Protein AF-D1PSI7-F1 (afdb_monomer)

Sequence (113 aa):
METRQVHEPLTSCCFKGWSGSWRKKQRRNKQMKQLNQLTIVGIDQGYVEELFAVLRSYEYDPATVQLIVAGGGGQLIKHFYSYDPAQITILDDLCAAAKGYEYLAYRQLMREA

Radius of gyration: 24.31 Å; Cα contacts (8 Å, |Δi|>4): 56; chains: 1; bounding box: 44×64×35 Å

Foldseek 3Di:
DDDDDPDDDDDPDDDPPDDPVVVVVVVVVVVVVVVVVVVVLVVLLVVVVVVVVVCVVVVDDLVPAAAEAEADNLVSCVPRPDDDCVSYHYDPDNCPVVVVVVVVVVVVVVVVD

Structure (mmCIF, N/CA/C/O backbone):
data_AF-D1PSI7-F1
#
_entry.id   AF-D1PSI7-F1
#
loop_
_atom_site.group_PDB
_atom_site.id
_atom_site.type_symbol
_atom_site.label_atom_id
_atom_site.label_alt_id
_atom_site.label_comp_id
_atom_site.label_asym_id
_atom_site.label_entity_id
_atom_site.label_seq_id
_atom_site.pdbx_PDB_ins_code
_atom_site.Cartn_x
_atom_site.Cartn_y
_atom_site.Cartn_z
_atom_site.occupancy
_atom_site.B_iso_or_equiv
_atom_site.auth_seq_id
_atom_site.auth_comp_id
_atom_site.auth_asym_id
_atom_site.auth_atom_id
_atom_site.pdbx_PDB_model_num
ATOM 1 N N . MET A 1 1 ? 21.423 19.000 -17.692 1.00 36.69 1 MET A N 1
ATOM 2 C CA . MET A 1 1 ? 21.065 19.825 -18.865 1.00 36.69 1 MET A CA 1
ATOM 3 C C . MET A 1 1 ? 19.549 19.776 -18.987 1.00 36.69 1 MET A C 1
ATOM 5 O O . MET A 1 1 ? 19.001 18.957 -19.702 1.00 36.69 1 MET A O 1
ATOM 9 N N . GLU A 1 2 ? 18.868 20.302 -17.979 1.00 39.66 2 GLU A N 1
ATOM 10 C CA . GLU A 1 2 ? 18.398 21.694 -17.920 1.00 39.66 2 GLU A CA 1
ATOM 11 C C . GLU A 1 2 ? 17.220 21.906 -18.873 1.00 39.66 2 GLU A C 1
ATOM 13 O O . GLU A 1 2 ? 17.352 22.021 -20.089 1.00 39.66 2 GLU A O 1
ATOM 18 N N . THR A 1 3 ? 16.041 21.859 -18.268 1.00 38.72 3 THR A N 1
ATOM 19 C CA . THR A 1 3 ? 14.732 22.064 -18.872 1.00 38.72 3 THR A CA 1
ATOM 20 C C . THR A 1 3 ? 14.614 23.492 -19.396 1.00 38.72 3 THR A C 1
ATOM 22 O O . THR A 1 3 ? 14.765 24.442 -18.629 1.00 38.72 3 THR A O 1
ATOM 25 N N . ARG A 1 4 ? 14.290 23.643 -20.687 1.00 35.38 4 ARG A N 1
ATOM 26 C CA . ARG A 1 4 ? 13.851 24.906 -21.301 1.00 35.38 4 ARG A CA 1
ATOM 27 C C . ARG A 1 4 ? 12.716 25.519 -20.474 1.00 35.38 4 ARG A C 1
ATOM 29 O O . ARG A 1 4 ? 11.586 25.039 -20.517 1.00 35.38 4 ARG A O 1
ATOM 36 N N . GLN A 1 5 ? 13.017 26.600 -19.763 1.00 38.84 5 GLN A N 1
ATOM 37 C CA . GLN A 1 5 ? 12.014 27.526 -19.257 1.00 38.84 5 GLN A CA 1
ATOM 38 C C . GLN A 1 5 ? 11.442 28.303 -20.446 1.00 38.84 5 GLN A C 1
ATOM 40 O O . GLN A 1 5 ? 12.128 29.113 -21.063 1.00 38.84 5 GLN A O 1
ATOM 45 N N . VAL A 1 6 ? 10.179 28.044 -20.779 1.00 41.84 6 VAL A N 1
ATOM 46 C CA . VAL A 1 6 ? 9.372 28.963 -21.582 1.00 41.84 6 VAL A CA 1
ATOM 47 C C . VAL A 1 6 ? 8.871 30.029 -20.615 1.00 41.84 6 VAL A C 1
ATOM 49 O O . VAL A 1 6 ? 8.007 29.757 -19.786 1.00 41.84 6 VAL A O 1
ATOM 52 N N . HIS A 1 7 ? 9.471 31.213 -20.671 1.00 36.41 7 HIS A N 1
ATOM 53 C CA . HIS A 1 7 ? 9.016 32.380 -19.931 1.00 36.41 7 HIS A CA 1
ATOM 54 C C . HIS A 1 7 ? 8.332 33.329 -20.912 1.00 36.41 7 HIS A C 1
ATOM 56 O O . HIS A 1 7 ? 8.986 33.920 -21.761 1.00 36.41 7 HIS A O 1
ATOM 62 N N . GLU A 1 8 ? 7.020 33.467 -20.781 1.00 45.88 8 GLU A N 1
ATOM 63 C CA . GLU A 1 8 ? 6.207 34.582 -21.269 1.00 45.88 8 GLU A CA 1
ATOM 64 C C . GLU A 1 8 ? 4.978 34.633 -20.342 1.00 45.88 8 GLU A C 1
ATOM 66 O O . GLU A 1 8 ? 4.485 33.571 -19.947 1.00 45.88 8 GLU A O 1
ATOM 71 N N . PRO A 1 9 ? 4.496 35.826 -19.937 1.00 43.53 9 PRO A N 1
ATOM 72 C CA . PRO A 1 9 ? 3.845 36.651 -20.947 1.00 43.53 9 PRO A CA 1
ATOM 73 C C . PRO A 1 9 ? 3.947 38.176 -20.784 1.00 43.53 9 PRO A C 1
ATOM 75 O O . PRO A 1 9 ? 3.864 38.754 -19.698 1.00 43.53 9 PRO A O 1
ATOM 78 N N . LEU A 1 10 ? 3.987 38.830 -21.944 1.00 48.03 10 LEU A N 1
ATOM 79 C CA . LEU A 1 10 ? 3.463 40.172 -22.163 1.00 48.03 10 LEU A CA 1
ATOM 80 C C . LEU A 1 10 ? 1.947 40.171 -21.910 1.00 48.03 10 LEU A C 1
ATOM 82 O O . LEU A 1 10 ? 1.170 39.728 -22.751 1.00 48.03 10 LEU A O 1
ATOM 86 N N . THR A 1 11 ? 1.492 40.711 -20.779 1.00 39.59 11 THR A N 1
ATOM 87 C CA . THR A 1 11 ? 0.078 41.099 -20.620 1.00 39.59 11 THR A CA 1
ATOM 88 C C . THR A 1 11 ? -0.046 42.463 -19.953 1.00 39.59 11 THR A C 1
ATOM 90 O O . THR A 1 11 ? -0.487 42.587 -18.813 1.00 39.59 11 THR A O 1
ATOM 93 N N . SER A 1 12 ? 0.309 43.515 -20.689 1.00 40.56 12 SER A N 1
ATOM 94 C CA . SER A 1 12 ? -0.147 44.881 -20.419 1.00 40.56 12 SER A CA 1
ATOM 95 C C . SER A 1 12 ? -1.093 45.337 -21.532 1.00 40.56 12 SER A C 1
ATOM 97 O O . SER A 1 12 ? -0.808 46.279 -22.262 1.00 40.56 12 SER A O 1
ATOM 99 N N . CYS A 1 13 ? -2.236 44.670 -21.676 1.00 32.56 13 CYS A N 1
ATOM 100 C CA . CYS A 1 13 ? -3.338 45.183 -22.485 1.00 32.56 13 CYS A CA 1
ATOM 101 C C . CYS A 1 13 ? -4.641 45.099 -21.689 1.00 32.56 13 CYS A C 1
ATOM 103 O O . CYS A 1 13 ? -5.247 44.045 -21.539 1.00 32.56 13 CYS A O 1
ATOM 105 N N . CYS A 1 14 ? -5.034 46.262 -21.168 1.00 40.53 14 CYS A N 1
ATOM 106 C CA . CYS A 1 14 ? -6.411 46.739 -21.080 1.00 40.53 14 CYS A CA 1
ATOM 107 C C . 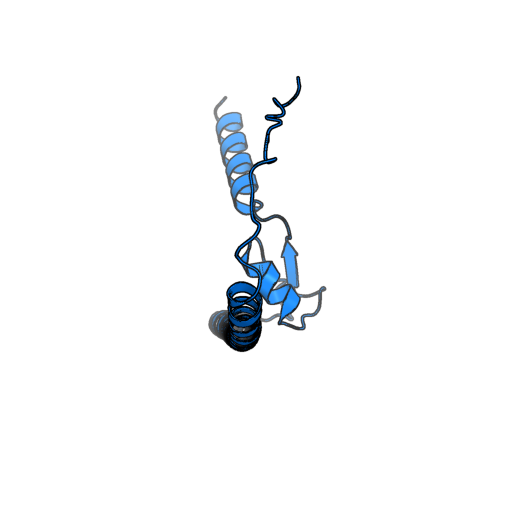CYS A 1 14 ? -7.483 45.725 -20.640 1.00 40.53 14 CYS A C 1
ATOM 109 O O . CYS A 1 14 ? -8.209 45.186 -21.467 1.00 40.53 14 CYS A O 1
ATOM 111 N N . PHE A 1 15 ? -7.696 45.577 -19.328 1.00 35.19 15 PHE A N 1
ATOM 112 C CA . PHE A 1 15 ? -8.906 44.933 -18.791 1.00 35.19 15 PHE A CA 1
ATOM 113 C C . PHE A 1 15 ? -9.624 45.828 -17.767 1.00 35.19 15 PHE A C 1
ATOM 115 O O . PHE A 1 15 ? -9.868 45.460 -16.620 1.00 35.19 15 PHE A O 1
ATOM 122 N N . LYS A 1 16 ? -9.986 47.050 -18.176 1.00 42.56 16 LYS A N 1
ATOM 123 C CA . LYS A 1 16 ? -10.954 47.878 -17.438 1.00 42.56 16 LYS A CA 1
ATOM 124 C C . LYS A 1 16 ? -12.345 47.637 -18.020 1.00 42.56 16 LYS A C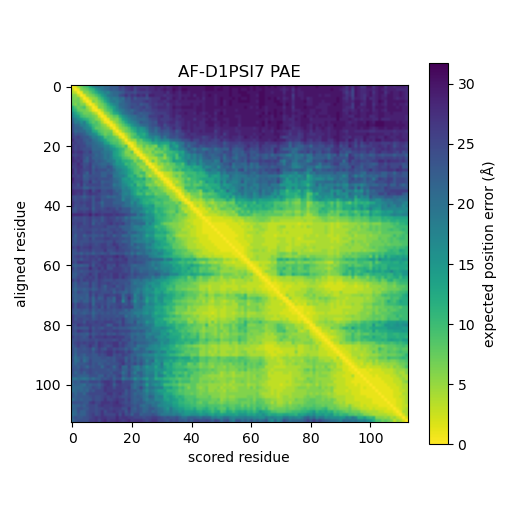 1
ATOM 126 O O . LYS A 1 16 ? -12.771 48.346 -18.918 1.00 42.56 16 LYS A O 1
ATOM 131 N N . GLY A 1 17 ? -13.039 46.613 -17.526 1.00 43.91 17 GLY A N 1
ATOM 132 C CA . GLY A 1 17 ? -14.417 46.359 -17.958 1.00 43.91 17 GLY A CA 1
ATOM 133 C C . GLY A 1 17 ? -14.991 44.997 -17.592 1.00 43.91 17 GLY A C 1
ATOM 134 O O . GLY A 1 17 ? -15.704 44.419 -18.400 1.00 43.91 17 GLY A O 1
ATOM 135 N N . TRP A 1 18 ? -14.672 44.427 -16.423 1.00 41.66 18 TRP A N 1
ATOM 136 C CA . TRP A 1 18 ? -15.164 43.078 -16.094 1.00 41.66 18 TRP A CA 1
ATOM 137 C C . TRP A 1 18 ? -15.293 42.772 -14.591 1.00 41.66 18 TRP A C 1
ATOM 139 O O . TRP A 1 18 ? -15.130 41.638 -14.162 1.00 41.66 18 TRP A O 1
ATOM 149 N N . SER A 1 19 ? -15.597 43.754 -13.737 1.00 48.28 19 SER A N 1
ATOM 150 C CA . SER A 1 19 ? -15.557 43.553 -12.272 1.00 48.28 19 SER A CA 1
ATOM 151 C C . SER A 1 19 ? -16.872 43.072 -11.624 1.00 48.28 19 SER A C 1
ATOM 153 O O . SER A 1 19 ? -16.851 42.587 -10.490 1.00 48.28 19 SER A O 1
ATOM 155 N N . GLY A 1 20 ? -18.019 43.158 -12.315 1.00 43.44 20 GLY A N 1
ATOM 156 C CA . GLY A 1 20 ? -19.342 42.849 -11.735 1.00 43.44 20 GLY A CA 1
ATOM 157 C C . GLY A 1 20 ? -19.832 41.403 -11.915 1.00 43.44 20 GLY A C 1
ATOM 158 O O . GLY A 1 20 ? -20.401 40.813 -10.994 1.00 43.44 20 GLY A O 1
ATOM 159 N N . SER A 1 21 ? -19.591 40.799 -13.085 1.00 43.59 21 SER A N 1
ATOM 160 C CA . SER A 1 21 ? -20.091 39.451 -13.426 1.00 43.59 21 SER A CA 1
ATOM 161 C C . SER A 1 21 ? -19.275 38.327 -12.763 1.00 43.59 21 SER A C 1
ATOM 163 O O . SER A 1 21 ? -19.818 37.302 -12.339 1.00 43.59 21 SER A O 1
ATOM 165 N N . TRP A 1 22 ? -17.975 38.564 -12.556 1.00 38.06 22 TRP A N 1
ATOM 166 C CA . TRP A 1 22 ? -17.050 37.617 -11.927 1.00 38.06 22 TRP A CA 1
ATOM 167 C C . TRP A 1 22 ? -17.417 37.273 -10.486 1.00 38.06 22 TRP A C 1
ATOM 169 O O . TRP A 1 22 ? -17.394 36.105 -10.105 1.00 38.06 22 TRP A O 1
ATOM 179 N N . ARG A 1 23 ? -17.874 38.258 -9.706 1.00 41.69 23 ARG A N 1
ATOM 180 C CA . ARG A 1 23 ? -18.205 38.071 -8.285 1.00 41.69 23 ARG A CA 1
ATOM 181 C C . ARG A 1 23 ? -19.437 37.168 -8.079 1.00 41.69 23 ARG A C 1
ATOM 183 O O . ARG A 1 23 ? -19.474 36.371 -7.142 1.00 41.69 23 ARG A O 1
ATOM 190 N N . LYS A 1 24 ? -20.425 37.229 -8.987 1.00 44.88 24 LYS A N 1
ATOM 191 C CA . LYS A 1 24 ? -21.611 36.340 -8.993 1.00 44.88 24 LYS A CA 1
ATOM 192 C C . LYS A 1 24 ? -21.307 34.952 -9.579 1.00 44.88 24 LYS A C 1
ATOM 194 O O . LYS A 1 24 ? -21.909 33.966 -9.153 1.00 44.88 24 LYS A O 1
ATOM 199 N N . LYS A 1 25 ? -20.355 34.843 -10.515 1.00 49.50 25 LYS A N 1
ATOM 200 C CA . LYS A 1 25 ? -19.872 33.556 -11.053 1.00 49.50 25 LYS A CA 1
ATOM 201 C C . LYS A 1 25 ? -18.989 32.807 -10.039 1.00 49.50 25 LYS A C 1
ATOM 203 O O . LYS A 1 25 ? -19.140 31.601 -9.882 1.00 49.50 25 LYS A O 1
ATOM 208 N N . GLN A 1 26 ? -18.191 33.527 -9.245 1.00 47.78 26 GLN A N 1
ATOM 209 C CA . GLN A 1 26 ? -17.428 32.973 -8.117 1.00 47.78 26 GLN A CA 1
ATOM 210 C C . GLN A 1 26 ? -18.315 32.414 -6.998 1.00 47.78 26 GLN A C 1
ATOM 212 O O . GLN A 1 26 ? -18.008 31.347 -6.476 1.00 47.78 26 GLN A O 1
ATOM 217 N N . ARG A 1 27 ? -19.422 33.079 -6.632 1.00 45.22 27 ARG A N 1
ATOM 218 C CA . ARG A 1 27 ? -20.340 32.568 -5.591 1.00 45.22 27 ARG A CA 1
ATOM 219 C C . ARG A 1 27 ? -21.070 31.285 -6.009 1.00 45.22 27 ARG A C 1
ATOM 221 O O . ARG A 1 27 ? -21.124 30.358 -5.208 1.00 45.22 27 ARG A O 1
ATOM 228 N N . ARG A 1 28 ? -21.534 31.182 -7.263 1.00 49.00 28 ARG A N 1
ATOM 229 C CA . ARG A 1 28 ? -22.114 29.932 -7.800 1.00 49.00 28 ARG A CA 1
ATOM 230 C C . ARG A 1 28 ? -21.090 28.797 -7.877 1.00 49.00 28 ARG A C 1
ATOM 232 O O . ARG A 1 28 ? -21.402 27.686 -7.469 1.00 49.00 28 ARG A O 1
ATOM 239 N N . ASN A 1 29 ? -19.851 29.084 -8.285 1.00 55.53 29 ASN A N 1
ATOM 240 C CA . ASN A 1 29 ? -18.770 28.091 -8.255 1.00 55.53 29 ASN A CA 1
ATOM 241 C C . ASN A 1 29 ? -18.397 27.658 -6.831 1.00 55.53 29 ASN A C 1
ATOM 243 O O . ASN A 1 29 ? -18.017 26.510 -6.629 1.00 55.53 29 ASN A O 1
ATOM 247 N N . LYS A 1 30 ? -18.515 28.548 -5.837 1.00 57.94 30 LYS A N 1
ATOM 248 C CA . LYS A 1 30 ? -18.262 28.209 -4.430 1.00 57.94 30 LYS A CA 1
ATOM 249 C C . LYS A 1 30 ? -19.337 27.267 -3.878 1.00 57.94 30 LYS A C 1
ATOM 251 O O . LYS A 1 30 ? -18.997 26.290 -3.226 1.00 57.94 30 LYS A O 1
ATOM 256 N N . GLN A 1 31 ? -20.603 27.524 -4.202 1.00 56.78 31 GLN A N 1
ATOM 257 C CA . GLN A 1 31 ? -21.738 26.714 -3.753 1.00 56.78 31 GLN A CA 1
ATOM 258 C C . GLN A 1 31 ? -21.789 25.342 -4.452 1.00 56.78 31 GLN A C 1
ATOM 260 O O . GLN A 1 31 ? -21.989 24.330 -3.789 1.00 56.78 31 GLN A O 1
ATOM 265 N N . MET A 1 32 ? -21.487 25.283 -5.756 1.00 55.72 32 MET A N 1
ATOM 266 C CA . MET A 1 32 ? -21.340 24.020 -6.500 1.00 55.72 32 MET A CA 1
ATOM 267 C C . MET A 1 32 ? -20.150 23.179 -6.014 1.00 55.72 32 MET A C 1
ATOM 269 O O . MET A 1 32 ? -20.266 21.961 -5.917 1.00 55.72 32 MET A O 1
ATOM 273 N N . LYS A 1 33 ? -19.016 23.806 -5.655 1.00 58.22 33 LYS A N 1
ATOM 274 C CA . LYS A 1 33 ? -17.877 23.091 -5.048 1.00 58.22 33 LYS A CA 1
ATOM 275 C C . LYS A 1 33 ? -18.260 22.404 -3.738 1.00 58.22 33 LYS A C 1
ATOM 277 O O . LYS A 1 33 ? -17.828 21.284 -3.500 1.00 58.22 33 LYS A O 1
ATOM 282 N N . GLN A 1 34 ? -19.056 23.070 -2.907 1.00 59.81 34 GLN A N 1
ATOM 283 C CA . GLN A 1 34 ? -19.440 22.555 -1.596 1.00 59.81 34 GLN A CA 1
ATOM 284 C C . GLN A 1 34 ? -20.444 21.396 -1.701 1.00 59.81 34 GLN A C 1
ATOM 286 O O . GLN A 1 34 ? -20.312 20.425 -0.964 1.00 59.81 34 GLN A O 1
ATOM 291 N N . LEU A 1 35 ? -21.384 21.453 -2.657 1.00 58.72 35 LEU A N 1
ATOM 292 C CA . LEU A 1 35 ? -22.290 20.332 -2.937 1.00 58.72 35 LEU A CA 1
ATOM 293 C C . LEU A 1 35 ? -21.560 19.110 -3.516 1.00 58.72 35 LEU A C 1
ATOM 295 O O . LEU A 1 35 ? -21.801 18.002 -3.051 1.00 58.72 35 LEU A O 1
ATOM 299 N N . ASN A 1 36 ? -20.641 19.299 -4.472 1.00 60.34 36 ASN A N 1
ATOM 300 C CA . ASN A 1 36 ? -19.876 18.180 -5.039 1.00 60.34 36 ASN A CA 1
ATOM 301 C C . ASN A 1 36 ? -18.957 17.519 -4.006 1.00 60.34 36 ASN A C 1
ATOM 303 O O . ASN A 1 36 ? -18.727 16.319 -4.064 1.00 60.34 36 ASN A O 1
ATOM 307 N N . GLN A 1 37 ? -18.418 18.281 -3.055 1.00 60.81 37 GLN A N 1
ATOM 308 C CA . GLN A 1 37 ? -17.538 17.710 -2.039 1.00 60.81 37 GLN A CA 1
ATOM 309 C C . GLN A 1 37 ? -18.291 16.781 -1.074 1.00 60.81 37 GLN A C 1
ATOM 311 O O . GLN A 1 37 ? -17.726 15.786 -0.635 1.00 60.81 37 GLN A O 1
ATOM 316 N N . LEU A 1 38 ? -19.568 17.063 -0.790 1.00 61.72 38 LEU A N 1
ATOM 317 C CA . LEU A 1 38 ? -20.397 16.224 0.079 1.00 61.72 38 LEU A CA 1
ATOM 318 C C . LEU A 1 38 ? -20.809 14.907 -0.601 1.00 61.72 38 LEU A C 1
ATOM 320 O O . LEU A 1 38 ? -20.866 13.873 0.055 1.00 61.72 38 LEU A O 1
ATOM 324 N N . THR A 1 39 ? -21.063 14.930 -1.914 1.00 64.88 39 THR A N 1
ATOM 325 C CA . THR A 1 39 ? -21.401 13.715 -2.670 1.00 64.88 39 THR A CA 1
ATOM 326 C C . THR A 1 39 ? -20.188 12.818 -2.891 1.00 64.88 39 THR A C 1
ATOM 328 O O . THR A 1 39 ? -20.321 11.608 -2.767 1.00 64.88 39 THR A O 1
ATOM 331 N N . ILE A 1 40 ? -19.007 13.389 -3.157 1.00 70.06 40 ILE A N 1
ATOM 332 C CA . ILE A 1 40 ? -17.769 12.614 -3.351 1.00 70.06 40 ILE A CA 1
ATOM 333 C C . ILE A 1 40 ? -17.416 11.834 -2.079 1.00 70.06 40 ILE A C 1
ATOM 335 O O . ILE A 1 40 ? -17.224 10.628 -2.142 1.00 70.06 40 ILE A O 1
ATOM 339 N N . VAL A 1 41 ? -17.444 12.490 -0.913 1.00 71.81 41 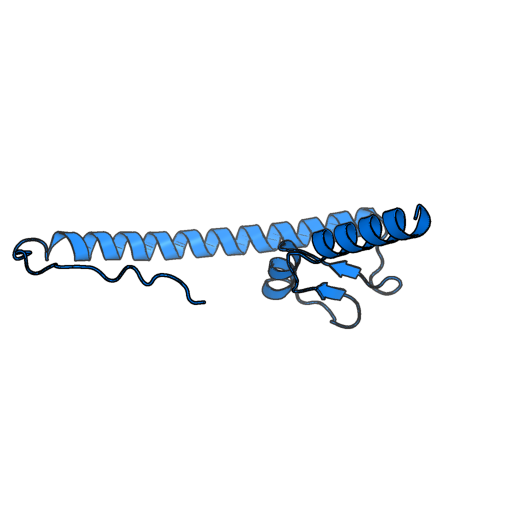VAL A N 1
ATOM 340 C CA . VAL A 1 41 ? -17.140 11.836 0.373 1.00 71.81 41 VAL A CA 1
ATOM 341 C C . VAL A 1 41 ? -18.120 10.699 0.692 1.00 71.81 41 VAL A C 1
ATOM 343 O O . VAL A 1 41 ? -17.702 9.658 1.190 1.00 71.81 41 VAL A O 1
ATOM 346 N N . GLY A 1 42 ? -19.410 10.867 0.385 1.00 71.50 42 GLY A N 1
ATOM 347 C CA . GLY A 1 42 ? -20.404 9.809 0.590 1.00 71.50 42 GLY A CA 1
ATOM 348 C C . GLY A 1 42 ? -20.216 8.607 -0.343 1.00 71.50 42 GLY A C 1
ATOM 349 O O . GLY A 1 42 ? -20.388 7.469 0.086 1.00 71.50 42 GLY A O 1
ATOM 350 N N . ILE A 1 43 ? -19.828 8.848 -1.602 1.00 73.25 43 ILE A N 1
ATOM 351 C CA . ILE A 1 43 ? -19.530 7.783 -2.575 1.00 73.25 43 ILE A CA 1
ATOM 352 C C . ILE A 1 43 ? -18.268 7.017 -2.161 1.00 73.25 43 ILE A C 1
ATOM 354 O O . ILE A 1 43 ? -18.256 5.788 -2.211 1.00 73.25 43 ILE A O 1
ATOM 358 N N . ASP A 1 44 ? -17.231 7.724 -1.708 1.00 79.88 44 ASP A N 1
ATOM 359 C CA . ASP A 1 44 ? -15.959 7.114 -1.318 1.00 79.88 44 ASP A CA 1
ATOM 360 C C . ASP A 1 44 ? -16.105 6.204 -0.085 1.00 79.88 44 ASP A C 1
ATOM 362 O O . ASP A 1 44 ? -15.487 5.141 -0.027 1.00 79.88 44 ASP A O 1
ATOM 366 N N . GLN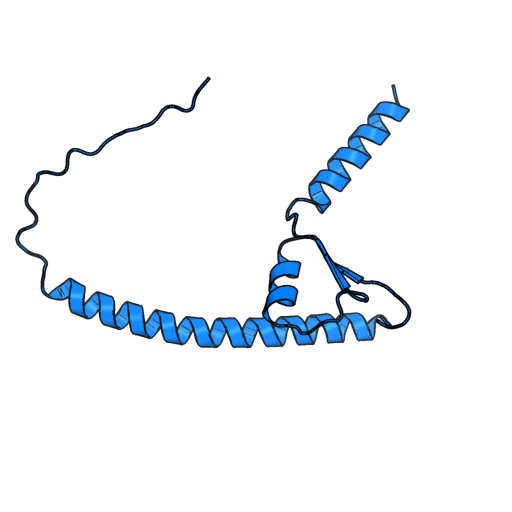 A 1 45 ? -16.959 6.571 0.878 1.00 81.88 45 GLN A N 1
ATOM 367 C CA . GLN A 1 45 ? -17.262 5.723 2.039 1.00 81.88 45 GLN A CA 1
ATOM 368 C C . GLN A 1 45 ? -17.989 4.434 1.636 1.00 81.88 45 GLN A C 1
ATOM 370 O O . GLN A 1 45 ? -17.553 3.349 2.019 1.00 81.88 45 GLN A O 1
ATOM 375 N N . GLY A 1 46 ? -19.041 4.539 0.815 1.00 86.50 46 GLY A N 1
ATOM 376 C CA . GLY A 1 46 ? -19.778 3.367 0.330 1.00 86.50 46 GLY A CA 1
ATOM 377 C C . GLY A 1 46 ? -18.895 2.416 -0.482 1.00 86.50 46 GLY A C 1
ATOM 378 O O . GLY A 1 46 ? -18.935 1.206 -0.278 1.00 86.50 46 GLY A O 1
ATOM 379 N N . TYR A 1 47 ? -18.018 2.962 -1.329 1.00 87.12 47 TYR A N 1
ATOM 380 C CA . TYR A 1 47 ? -17.065 2.170 -2.108 1.00 87.12 47 TYR A CA 1
ATOM 381 C C . TYR A 1 47 ? -16.121 1.342 -1.223 1.00 87.12 47 TYR A C 1
ATOM 383 O O . TYR A 1 47 ? -15.869 0.168 -1.498 1.00 87.12 47 TYR A O 1
ATOM 391 N N . VAL A 1 48 ? -15.597 1.934 -0.146 1.00 85.62 48 VAL A N 1
ATOM 392 C CA . VAL A 1 48 ? -14.681 1.237 0.766 1.00 85.62 48 VAL A CA 1
ATOM 393 C C . VAL A 1 48 ? -15.411 0.174 1.593 1.00 85.62 48 VAL A C 1
ATOM 395 O O . VAL A 1 48 ? -14.877 -0.918 1.792 1.00 85.62 48 VAL A O 1
ATOM 398 N N . GLU A 1 49 ? -16.639 0.442 2.040 1.00 87.06 49 GLU A N 1
ATOM 399 C CA . GLU A 1 49 ? -17.452 -0.553 2.747 1.00 87.06 49 GLU A CA 1
ATOM 400 C C . GLU A 1 49 ? -17.783 -1.762 1.865 1.00 87.06 49 GLU A C 1
ATOM 402 O O . GLU A 1 49 ? -17.630 -2.906 2.308 1.00 87.06 49 GLU A O 1
ATOM 407 N N . GLU A 1 50 ? -18.169 -1.523 0.610 1.00 89.81 50 GLU A N 1
ATOM 408 C CA . GLU A 1 50 ? -18.412 -2.576 -0.378 1.00 89.81 50 GLU A CA 1
ATOM 409 C C . GLU A 1 50 ? -17.139 -3.373 -0.675 1.00 89.81 50 GLU A C 1
ATOM 411 O O . GLU A 1 50 ? -17.180 -4.604 -0.698 1.00 89.81 50 GLU A O 1
ATOM 416 N N . LEU A 1 51 ? -15.988 -2.706 -0.814 1.00 88.44 51 LEU A N 1
ATOM 417 C CA . LEU A 1 51 ? -14.698 -3.366 -1.021 1.00 88.44 51 LEU A CA 1
ATOM 418 C C . LEU A 1 51 ? -14.396 -4.371 0.100 1.00 88.44 51 LEU A C 1
ATOM 420 O O . LEU A 1 51 ? -14.064 -5.528 -0.172 1.00 88.44 51 LEU A O 1
ATOM 424 N N . PHE A 1 52 ? -14.550 -3.963 1.363 1.00 85.06 52 PHE A N 1
ATOM 425 C CA . PHE A 1 52 ? -14.342 -4.862 2.499 1.00 85.06 52 PHE A CA 1
ATOM 426 C C . PHE A 1 52 ? -15.440 -5.924 2.630 1.00 85.06 52 PHE A C 1
ATOM 428 O O . PHE A 1 52 ? -15.158 -7.029 3.092 1.00 85.06 52 PHE A O 1
ATOM 435 N N . ALA A 1 53 ? -16.676 -5.643 2.212 1.00 88.38 53 ALA A N 1
ATOM 436 C CA . ALA A 1 53 ? -17.732 -6.652 2.154 1.00 88.38 53 ALA A CA 1
ATOM 437 C C . ALA A 1 53 ? -17.406 -7.757 1.137 1.00 88.38 53 ALA A C 1
ATOM 439 O O . ALA A 1 53 ? -17.548 -8.939 1.450 1.00 88.38 53 ALA A O 1
ATOM 440 N N . VAL A 1 54 ? -16.888 -7.384 -0.034 1.00 90.81 54 VAL A N 1
ATOM 441 C CA . VAL A 1 54 ? -16.424 -8.332 -1.051 1.00 90.81 54 VAL A CA 1
ATOM 442 C C . VAL A 1 54 ? -15.214 -9.118 -0.547 1.00 90.81 54 VAL A C 1
ATOM 444 O O . VAL A 1 54 ? -15.214 -10.340 -0.654 1.00 90.81 54 VAL A O 1
ATOM 447 N N . LEU A 1 55 ? -14.225 -8.475 0.081 1.00 86.81 55 LEU A N 1
ATOM 448 C CA . LEU A 1 55 ? -13.089 -9.176 0.701 1.00 86.81 55 LEU A CA 1
ATOM 449 C C . LEU A 1 55 ? -13.555 -10.231 1.716 1.00 86.81 55 LEU A C 1
ATOM 451 O O . LEU A 1 55 ? -13.089 -11.366 1.678 1.00 86.81 55 LEU A O 1
ATOM 455 N N . ARG A 1 56 ? -14.535 -9.898 2.566 1.00 85.31 56 ARG A N 1
ATOM 456 C CA . ARG A 1 56 ? -15.130 -10.853 3.517 1.00 85.31 56 ARG A CA 1
ATOM 457 C C . ARG A 1 56 ? -15.856 -12.013 2.834 1.00 85.31 56 ARG A C 1
ATOM 459 O O . ARG A 1 56 ? -15.866 -13.111 3.377 1.00 85.31 56 ARG A O 1
ATOM 466 N N . SER A 1 57 ? -16.441 -11.795 1.655 1.00 90.00 57 SER A N 1
ATOM 467 C CA . SER A 1 57 ? -17.067 -12.873 0.874 1.00 90.00 57 SER A CA 1
ATOM 468 C C . SER A 1 57 ? -16.053 -13.889 0.335 1.00 90.00 57 SER A C 1
ATOM 470 O O . SER A 1 57 ? -16.408 -15.041 0.114 1.00 90.00 57 SER A O 1
ATOM 472 N N . TYR A 1 58 ? -14.787 -13.483 0.199 1.00 87.75 58 TYR A N 1
ATOM 473 C CA . TYR A 1 58 ? -13.653 -14.360 -0.104 1.00 87.75 58 TYR A CA 1
ATOM 474 C C . TYR A 1 58 ? -12.979 -14.924 1.158 1.00 87.75 58 TYR A C 1
ATOM 476 O O . TYR A 1 58 ? -11.816 -15.312 1.102 1.00 87.75 58 TYR A O 1
ATOM 484 N N . GLU A 1 59 ? -13.682 -14.942 2.297 1.00 84.19 59 GLU A N 1
ATOM 485 C CA . GLU A 1 59 ? -13.193 -15.498 3.570 1.00 84.19 59 GLU A CA 1
ATOM 486 C C . GLU A 1 59 ? -11.935 -14.793 4.111 1.00 84.19 59 GLU A C 1
ATOM 488 O O . GLU A 1 59 ? -11.179 -15.355 4.903 1.00 84.19 59 GLU A O 1
ATOM 493 N N . TYR A 1 60 ? -11.706 -13.537 3.712 1.00 82.12 60 TYR A N 1
ATOM 494 C CA . TYR A 1 60 ? -10.616 -12.738 4.261 1.00 82.12 60 TYR A CA 1
ATOM 495 C C . TYR A 1 60 ? -10.841 -12.468 5.756 1.00 82.12 60 TYR A C 1
ATOM 497 O O . TYR A 1 60 ? -11.783 -11.765 6.135 1.00 82.12 60 TYR A O 1
ATOM 505 N N . ASP A 1 61 ? -9.937 -12.990 6.587 1.00 80.25 61 ASP A N 1
ATOM 506 C CA . ASP A 1 61 ? -9.872 -12.718 8.020 1.00 80.25 61 ASP A CA 1
ATOM 507 C C . ASP A 1 61 ? -8.673 -11.803 8.349 1.00 80.25 61 ASP A C 1
ATOM 509 O O . ASP A 1 61 ? -7.518 -12.226 8.202 1.00 80.25 61 ASP A O 1
ATOM 513 N N . PRO A 1 62 ? -8.914 -10.568 8.831 1.00 74.06 62 PRO A N 1
ATOM 514 C CA . PRO A 1 62 ? -7.851 -9.633 9.195 1.00 74.06 62 PRO A CA 1
ATOM 515 C C . PRO A 1 62 ? -7.019 -10.082 10.407 1.00 74.06 62 PRO A C 1
ATOM 517 O O . PRO A 1 62 ? -5.941 -9.532 10.628 1.00 74.06 62 PRO A O 1
ATOM 520 N N . ALA A 1 63 ? -7.478 -11.066 11.192 1.00 76.50 63 ALA A N 1
ATOM 521 C CA . ALA A 1 63 ? -6.689 -11.633 12.287 1.00 76.50 63 ALA A CA 1
ATOM 522 C C . ALA A 1 63 ? -5.637 -12.647 11.802 1.00 76.50 63 ALA A C 1
ATOM 524 O O . ALA A 1 63 ? -4.625 -12.851 12.475 1.00 76.50 63 ALA A O 1
ATOM 525 N N . THR A 1 64 ? -5.861 -13.259 10.636 1.00 78.75 64 THR A N 1
ATOM 526 C CA . THR A 1 64 ? -5.013 -14.331 10.099 1.00 78.75 64 THR A CA 1
ATOM 527 C C . THR A 1 64 ? -4.122 -13.849 8.950 1.00 78.75 64 THR A C 1
ATOM 529 O O . THR A 1 64 ? -3.005 -14.345 8.793 1.00 78.75 64 THR A O 1
ATOM 532 N N . VAL A 1 65 ? -4.579 -12.876 8.146 1.00 81.00 65 VAL A N 1
ATOM 533 C CA . VAL A 1 65 ? -3.886 -12.445 6.919 1.00 81.00 65 VAL A CA 1
ATOM 534 C C . VAL A 1 65 ? -3.667 -10.932 6.875 1.00 81.00 65 VAL A C 1
ATOM 536 O O . VAL A 1 65 ? -4.610 -10.141 6.901 1.00 81.00 65 VAL A O 1
ATOM 539 N N . GLN A 1 66 ? -2.407 -10.529 6.696 1.00 84.12 66 GLN A N 1
ATOM 540 C CA . GLN A 1 66 ? -2.041 -9.139 6.426 1.00 84.12 66 GLN A CA 1
ATOM 541 C C . GLN A 1 66 ? -2.424 -8.749 4.990 1.00 84.12 66 GLN A C 1
ATOM 543 O O . GLN A 1 66 ? -1.998 -9.390 4.027 1.00 84.12 66 GLN A O 1
ATOM 548 N N . LEU A 1 67 ? -3.202 -7.676 4.833 1.00 86.88 67 LEU A N 1
ATOM 549 C CA . LEU A 1 67 ? -3.602 -7.156 3.525 1.00 86.88 67 LEU A CA 1
ATOM 550 C C . LEU A 1 67 ? -2.605 -6.100 3.041 1.00 86.88 67 LEU A C 1
ATOM 552 O O . LEU A 1 67 ? -2.374 -5.093 3.711 1.00 86.88 67 LEU A O 1
ATOM 556 N N . ILE A 1 68 ? -2.051 -6.302 1.845 1.00 86.94 68 ILE A N 1
ATOM 557 C CA . ILE A 1 68 ? -1.199 -5.314 1.177 1.00 86.94 68 ILE A CA 1
ATOM 558 C C . ILE A 1 68 ? -2.009 -4.649 0.072 1.00 86.94 68 ILE A C 1
ATOM 560 O O . ILE A 1 68 ? -2.430 -5.300 -0.883 1.00 86.94 68 ILE A O 1
ATOM 564 N N . VAL A 1 69 ? -2.203 -3.339 0.190 1.00 86.56 69 VAL A N 1
ATOM 565 C CA . VAL A 1 69 ? -2.897 -2.537 -0.818 1.00 86.56 69 VAL A CA 1
ATOM 566 C C . VAL A 1 69 ? -1.868 -1.690 -1.550 1.00 86.56 69 VAL A C 1
ATOM 568 O O . VAL A 1 69 ? -1.175 -0.888 -0.933 1.00 86.56 69 VAL A O 1
ATOM 571 N N . ALA A 1 70 ? -1.778 -1.845 -2.868 1.00 88.12 70 ALA A N 1
ATOM 572 C CA . ALA A 1 70 ? -0.890 -1.062 -3.720 1.00 88.12 70 ALA A CA 1
ATOM 573 C C . ALA A 1 70 ? -1.686 -0.308 -4.795 1.00 88.12 70 ALA A C 1
ATOM 575 O O . ALA A 1 70 ? -2.732 -0.773 -5.252 1.00 88.12 70 ALA A O 1
ATOM 576 N N . GLY A 1 71 ? -1.176 0.850 -5.220 1.00 82.69 71 GLY A N 1
ATOM 577 C CA . GLY A 1 71 ? -1.801 1.682 -6.251 1.00 82.69 71 GLY A CA 1
ATOM 578 C C . GLY A 1 71 ? -2.740 2.766 -5.705 1.00 82.69 71 GLY A C 1
ATOM 579 O O . GLY A 1 71 ? -2.816 3.024 -4.505 1.00 82.69 71 GLY A O 1
ATOM 580 N N . GLY A 1 72 ? -3.466 3.435 -6.606 1.00 81.50 72 GLY A N 1
ATOM 581 C CA . GLY A 1 72 ? -4.227 4.653 -6.284 1.00 81.50 72 GLY A CA 1
ATOM 582 C C . GLY A 1 72 ? -5.407 4.449 -5.326 1.00 81.50 72 GLY A C 1
ATOM 583 O O . GLY A 1 72 ? -5.749 5.361 -4.578 1.00 81.50 72 GLY A O 1
ATOM 584 N N . GLY A 1 73 ? -5.989 3.246 -5.295 1.00 80.56 73 GLY A N 1
ATOM 585 C CA . GLY A 1 73 ? -7.111 2.917 -4.407 1.00 80.56 73 GLY A CA 1
ATOM 586 C C . GLY A 1 73 ? -6.738 2.880 -2.921 1.00 80.56 73 GLY A C 1
ATOM 587 O O . GLY A 1 73 ? -7.594 3.116 -2.072 1.00 80.56 73 GLY A O 1
ATOM 588 N N . GLY A 1 74 ? -5.459 2.668 -2.591 1.00 83.62 74 GLY A N 1
ATOM 589 C CA . GLY A 1 74 ? -4.984 2.680 -1.206 1.00 83.62 74 GLY A CA 1
ATOM 590 C C . GLY A 1 74 ? -5.156 4.037 -0.521 1.00 83.62 74 GLY A C 1
ATOM 591 O O . GLY A 1 74 ? -5.418 4.097 0.678 1.00 83.62 74 GLY A O 1
ATOM 592 N N . GLN A 1 75 ? -5.104 5.137 -1.281 1.00 82.50 75 GLN A N 1
ATOM 593 C CA . GLN A 1 75 ? -5.296 6.471 -0.708 1.00 82.50 75 GLN A CA 1
ATOM 594 C C . GLN A 1 75 ? -6.728 6.718 -0.225 1.00 82.50 75 GLN A C 1
ATOM 596 O O . GLN A 1 75 ? -6.911 7.451 0.747 1.00 82.50 75 GLN A O 1
ATOM 601 N N . LEU A 1 76 ? -7.730 6.089 -0.849 1.00 83.62 76 LEU A N 1
ATOM 602 C CA . LEU A 1 76 ? -9.126 6.182 -0.406 1.00 83.62 76 LEU A CA 1
ATOM 603 C C . LEU A 1 76 ? -9.312 5.483 0.943 1.00 83.62 76 LEU A C 1
ATOM 605 O O . LEU A 1 76 ? -9.888 6.053 1.867 1.00 83.62 76 LEU A O 1
ATOM 609 N N . ILE A 1 77 ? -8.732 4.290 1.087 1.00 84.88 77 ILE A N 1
ATOM 610 C CA . ILE A 1 77 ? -8.762 3.524 2.339 1.00 84.88 77 ILE A CA 1
ATOM 611 C C . ILE A 1 77 ? -8.064 4.312 3.458 1.00 84.88 77 ILE A C 1
ATOM 613 O O . ILE A 1 77 ? -8.591 4.399 4.561 1.00 84.88 77 ILE A O 1
ATOM 617 N N . LYS A 1 78 ? -6.942 4.980 3.156 1.00 83.50 78 LYS A N 1
ATOM 618 C CA . LYS A 1 78 ? -6.204 5.835 4.104 1.00 83.50 78 LYS A CA 1
ATOM 619 C C . LYS A 1 78 ? -7.021 7.007 4.659 1.00 83.50 78 LYS A C 1
ATOM 621 O O . LYS A 1 78 ? -6.799 7.411 5.796 1.00 83.50 78 LYS A O 1
ATOM 626 N N . HIS A 1 79 ? -7.923 7.577 3.858 1.00 82.12 79 HIS A N 1
ATOM 627 C CA . HIS A 1 79 ? -8.678 8.778 4.231 1.00 82.12 79 HIS A CA 1
ATOM 628 C C . HIS A 1 79 ? -10.030 8.480 4.881 1.00 82.12 79 HIS A C 1
ATOM 630 O O . HIS A 1 79 ? -10.462 9.248 5.739 1.00 82.12 79 HIS A O 1
ATOM 636 N N . PHE A 1 80 ? -10.705 7.404 4.472 1.00 79.56 80 PHE A N 1
ATOM 637 C CA . PHE A 1 80 ? -12.086 7.138 4.886 1.00 79.56 80 PHE A CA 1
ATOM 638 C C . PHE A 1 80 ? -12.238 5.945 5.827 1.00 79.56 80 PHE A C 1
ATOM 640 O O . PHE A 1 80 ? -13.248 5.864 6.524 1.00 79.56 80 PHE A O 1
ATOM 647 N N . TYR A 1 81 ? -11.254 5.047 5.885 1.00 78.81 81 TYR A N 1
ATOM 648 C CA . TYR A 1 81 ? -11.331 3.844 6.702 1.00 78.81 81 TYR A CA 1
ATOM 649 C C . TYR A 1 81 ? -10.392 3.921 7.901 1.00 78.81 81 TYR A C 1
ATOM 651 O O . TYR A 1 81 ? -9.215 4.254 7.773 1.00 78.81 81 TYR A O 1
ATOM 659 N N . SER A 1 82 ? -10.906 3.568 9.077 1.00 77.25 82 SER A N 1
ATOM 660 C CA . SER A 1 82 ? -10.070 3.332 10.249 1.00 77.25 82 SER A CA 1
ATOM 661 C C . SER A 1 82 ? -9.620 1.875 10.225 1.00 77.25 82 SER A C 1
ATOM 663 O O . SER A 1 82 ? -10.442 0.969 10.343 1.00 77.25 82 SER A O 1
ATOM 665 N N . TYR A 1 83 ? -8.323 1.652 10.034 1.00 77.00 83 TYR A N 1
ATOM 666 C CA . TYR A 1 83 ? -7.713 0.326 10.073 1.00 77.00 83 TYR A CA 1
ATOM 667 C C . TYR A 1 83 ? -6.569 0.281 11.075 1.00 77.00 83 TYR A C 1
ATOM 669 O O . TYR A 1 83 ? -5.934 1.297 11.365 1.00 77.00 83 TYR A O 1
ATOM 677 N N . ASP A 1 84 ? -6.287 -0.923 11.566 1.00 80.31 84 ASP A N 1
ATOM 678 C CA . ASP A 1 84 ? -5.065 -1.192 12.307 1.00 80.31 84 ASP A CA 1
ATOM 679 C C . ASP A 1 84 ? -3.885 -1.288 11.318 1.00 80.31 84 ASP A C 1
ATOM 681 O O . ASP A 1 84 ? -3.908 -2.142 10.419 1.00 80.31 84 ASP A O 1
ATOM 685 N N . PRO A 1 85 ? -2.848 -0.438 11.440 1.00 77.81 85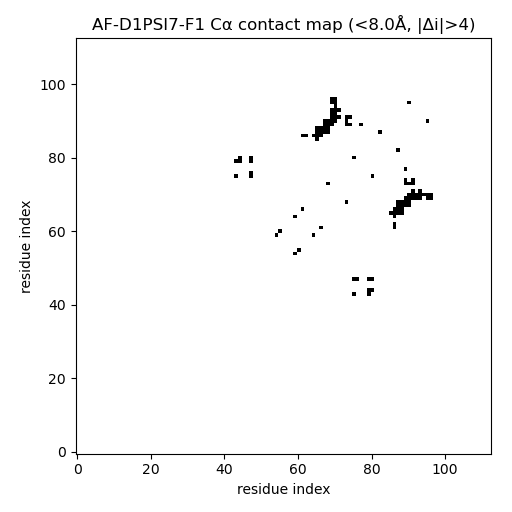 PRO A N 1
ATOM 686 C CA . PRO A 1 85 ? -1.661 -0.514 10.589 1.00 77.81 85 PRO A CA 1
ATOM 687 C C . PRO A 1 85 ? -0.910 -1.851 10.700 1.00 77.81 85 PRO A C 1
ATOM 689 O O . PRO A 1 85 ? -0.124 -2.166 9.807 1.00 77.81 85 PRO A O 1
ATOM 692 N N . ALA A 1 86 ? -1.142 -2.648 11.751 1.00 79.19 86 ALA A N 1
ATOM 693 C CA . ALA A 1 86 ? -0.588 -3.997 11.855 1.00 79.19 86 ALA A CA 1
ATOM 694 C C . ALA A 1 86 ? -1.252 -4.996 10.886 1.00 79.19 86 ALA A C 1
ATOM 696 O O . ALA A 1 86 ? -0.609 -5.948 10.449 1.00 79.19 86 ALA A O 1
ATOM 697 N N . GLN A 1 87 ? -2.520 -4.774 10.527 1.00 80.06 87 GLN A N 1
ATOM 698 C CA . GLN A 1 87 ? -3.306 -5.682 9.682 1.00 80.06 87 GLN A CA 1
ATOM 699 C C . GLN A 1 87 ? -3.272 -5.281 8.205 1.00 80.06 87 GLN A C 1
ATOM 701 O O . GLN A 1 87 ? -3.345 -6.140 7.324 1.00 80.06 87 GLN A O 1
ATOM 706 N N . ILE A 1 88 ? -3.153 -3.980 7.920 1.00 84.44 88 ILE A N 1
ATOM 707 C CA . ILE A 1 88 ? -3.200 -3.445 6.557 1.00 84.44 88 ILE A CA 1
ATOM 708 C C . ILE A 1 88 ? -1.972 -2.582 6.283 1.00 84.44 88 ILE A C 1
ATOM 710 O O . ILE A 1 88 ? -1.719 -1.581 6.953 1.00 84.44 88 ILE A O 1
ATOM 714 N N . THR A 1 89 ? -1.231 -2.935 5.234 1.00 87.19 89 THR A N 1
ATOM 715 C CA . THR A 1 89 ? -0.094 -2.157 4.740 1.00 87.19 89 THR A CA 1
ATOM 716 C C . THR A 1 89 ? -0.451 -1.514 3.410 1.00 87.19 89 THR A C 1
ATOM 718 O O . THR A 1 89 ? -0.627 -2.189 2.396 1.00 87.19 89 THR A O 1
ATOM 721 N N . ILE A 1 90 ? -0.554 -0.187 3.421 1.00 86.56 90 ILE A N 1
ATOM 722 C CA . ILE A 1 90 ? -0.849 0.606 2.229 1.00 86.56 90 ILE A CA 1
ATOM 723 C C . ILE A 1 90 ? 0.462 1.105 1.636 1.00 86.56 90 ILE A C 1
ATOM 725 O O . ILE A 1 90 ? 1.224 1.821 2.285 1.00 86.56 90 ILE A O 1
ATOM 729 N N . LEU A 1 91 ? 0.715 0.722 0.390 1.00 86.00 91 LEU A N 1
ATOM 730 C CA . LEU A 1 91 ? 1.885 1.132 -0.358 1.00 86.00 91 LEU A CA 1
ATOM 731 C C . LEU A 1 91 ? 1.558 2.413 -1.134 1.00 86.00 91 LEU A C 1
ATOM 733 O O . LEU A 1 91 ? 0.790 2.394 -2.094 1.00 86.00 91 LEU A O 1
ATOM 737 N N . ASP A 1 92 ? 2.161 3.528 -0.714 1.00 83.25 92 ASP A N 1
ATOM 738 C CA . ASP A 1 92 ? 1.926 4.855 -1.306 1.00 83.25 92 ASP A CA 1
ATOM 739 C C . ASP A 1 92 ? 2.515 4.996 -2.735 1.00 83.25 92 ASP A C 1
ATOM 741 O O . ASP A 1 92 ? 2.268 5.990 -3.421 1.00 83.25 92 ASP A O 1
ATOM 745 N N . ASP A 1 93 ? 3.281 4.009 -3.213 1.00 83.81 93 ASP A N 1
ATOM 746 C CA . ASP A 1 93 ? 3.850 3.993 -4.563 1.00 83.81 93 ASP A CA 1
ATOM 747 C C . ASP A 1 93 ? 2.807 3.549 -5.602 1.00 83.81 93 ASP A C 1
ATOM 749 O O . ASP A 1 93 ? 2.523 2.360 -5.771 1.00 83.81 93 ASP A O 1
ATOM 753 N N . LEU A 1 94 ? 2.258 4.522 -6.338 1.00 83.50 94 LEU A N 1
ATOM 754 C CA . LEU A 1 94 ? 1.288 4.288 -7.413 1.00 83.50 94 LEU A CA 1
ATOM 755 C C . LEU A 1 94 ? 1.817 3.314 -8.479 1.00 83.50 94 LEU A C 1
ATOM 757 O O . LEU A 1 94 ? 1.044 2.565 -9.073 1.00 83.50 94 LEU A O 1
ATOM 761 N N . CYS A 1 95 ? 3.132 3.309 -8.702 1.00 85.50 95 CYS A N 1
ATOM 762 C CA . CYS A 1 95 ? 3.788 2.495 -9.715 1.00 85.50 95 CYS A CA 1
ATOM 763 C C . CYS A 1 95 ? 4.326 1.169 -9.161 1.00 85.50 95 CYS A C 1
ATOM 765 O O . CYS A 1 95 ? 5.061 0.486 -9.871 1.00 85.50 95 CYS A O 1
ATOM 767 N N . ALA A 1 96 ? 3.981 0.776 -7.931 1.00 89.12 96 ALA A N 1
ATOM 768 C CA . ALA A 1 96 ? 4.490 -0.452 -7.318 1.00 89.12 96 ALA A CA 1
ATOM 769 C C . ALA A 1 96 ? 4.274 -1.698 -8.194 1.00 89.12 96 ALA A C 1
ATOM 771 O O . ALA A 1 96 ? 5.191 -2.499 -8.367 1.00 89.12 96 ALA A O 1
ATOM 772 N N . ALA A 1 97 ? 3.091 -1.827 -8.804 1.00 87.19 97 ALA A N 1
ATOM 773 C CA . ALA A 1 97 ? 2.792 -2.930 -9.716 1.00 87.19 97 ALA A CA 1
ATOM 774 C C . ALA A 1 97 ? 3.672 -2.885 -10.978 1.00 87.19 97 ALA A C 1
ATOM 776 O O . ALA A 1 97 ? 4.256 -3.897 -11.356 1.00 87.19 97 ALA A O 1
ATOM 777 N N . ALA A 1 98 ? 3.824 -1.707 -11.593 1.00 92.56 98 ALA A N 1
ATOM 778 C CA . ALA A 1 98 ? 4.651 -1.526 -12.787 1.00 92.56 98 ALA A CA 1
ATOM 779 C C . ALA A 1 98 ? 6.124 -1.871 -12.518 1.00 92.56 98 ALA A C 1
ATOM 781 O O . ALA A 1 98 ? 6.706 -2.673 -13.242 1.00 92.56 98 ALA A O 1
ATOM 782 N N . LYS A 1 99 ? 6.689 -1.362 -11.417 1.00 91.12 99 LYS A N 1
ATOM 783 C CA . LYS A 1 99 ? 8.055 -1.685 -10.973 1.00 91.12 99 LYS A CA 1
ATOM 784 C C . LYS A 1 99 ? 8.236 -3.180 -10.713 1.00 91.12 99 LYS A C 1
ATOM 786 O O . LYS A 1 99 ? 9.282 -3.744 -11.026 1.00 91.12 99 LYS A O 1
ATOM 791 N N . GLY A 1 100 ? 7.211 -3.834 -10.165 1.00 91.94 100 GLY A N 1
ATOM 792 C CA . GLY A 1 100 ? 7.189 -5.284 -9.997 1.00 91.94 100 GLY A CA 1
ATOM 793 C C . GLY A 1 100 ? 7.307 -6.017 -11.334 1.00 91.94 100 G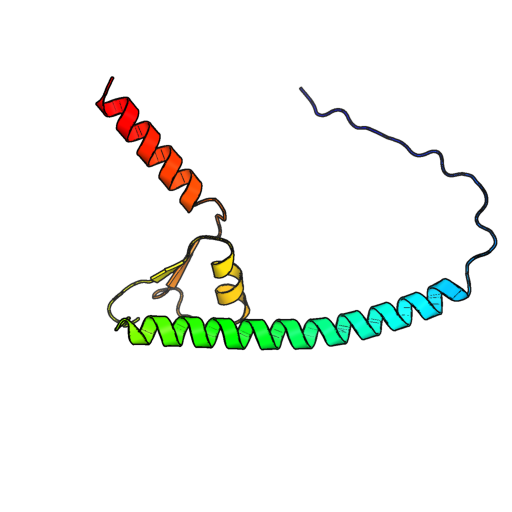LY A C 1
ATOM 794 O O . GLY A 1 100 ? 8.141 -6.911 -11.470 1.00 91.94 100 GLY A O 1
ATOM 795 N N . TYR A 1 101 ? 6.532 -5.609 -12.341 1.00 94.25 101 TYR A N 1
ATOM 796 C CA . TYR A 1 101 ? 6.602 -6.207 -13.676 1.00 94.25 101 TYR A CA 1
ATOM 797 C C . TYR A 1 101 ? 7.936 -5.947 -14.378 1.00 94.25 101 TYR A C 1
ATOM 799 O O . TYR A 1 101 ? 8.494 -6.873 -14.962 1.00 94.25 101 TYR A O 1
ATOM 807 N N . GLU A 1 102 ? 8.483 -4.735 -14.274 1.00 94.50 102 GLU A N 1
ATOM 808 C CA . GLU A 1 102 ? 9.814 -4.404 -14.799 1.00 94.50 102 GLU A CA 1
ATOM 809 C C . GLU A 1 102 ? 10.892 -5.307 -14.190 1.00 94.50 102 GLU A C 1
ATOM 811 O O . GLU A 1 102 ? 11.723 -5.868 -14.906 1.00 94.50 102 GLU A O 1
ATOM 816 N N . TYR A 1 103 ? 10.840 -5.514 -12.871 1.00 94.44 103 TYR A N 1
ATOM 817 C CA . TYR A 1 103 ? 11.766 -6.397 -12.173 1.00 94.44 103 TYR A CA 1
ATOM 818 C C . TYR A 1 103 ? 11.630 -7.857 -1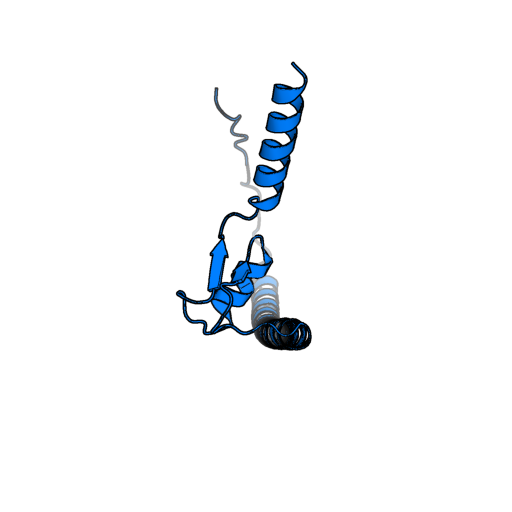2.622 1.00 94.44 103 TYR A C 1
ATOM 820 O O . TYR A 1 103 ? 12.636 -8.519 -12.888 1.00 94.44 103 TYR A O 1
ATOM 828 N N . LEU A 1 104 ? 10.400 -8.369 -12.727 1.00 95.19 104 LEU A N 1
ATOM 829 C CA . LEU A 1 104 ? 10.148 -9.743 -13.169 1.00 95.19 104 LEU A CA 1
ATOM 830 C C . LEU A 1 1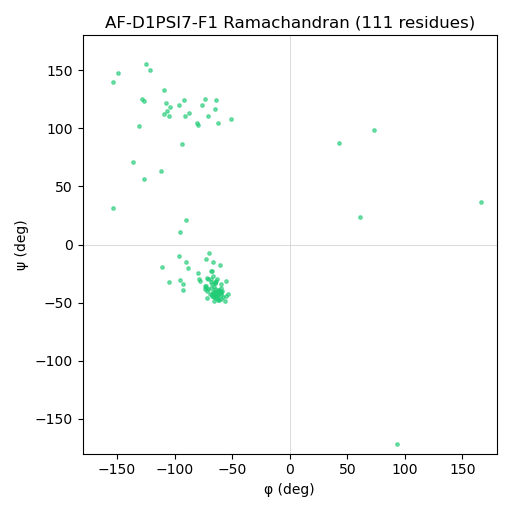04 ? 10.624 -9.971 -14.609 1.00 95.19 104 LEU A C 1
ATOM 832 O O . LEU A 1 104 ? 11.298 -10.967 -14.870 1.00 95.19 104 LEU A O 1
ATOM 836 N N . ALA A 1 105 ? 10.352 -9.027 -15.512 1.00 94.75 105 A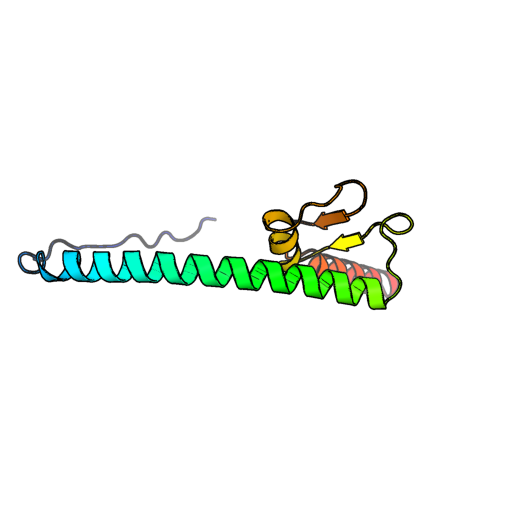LA A N 1
ATOM 837 C CA . ALA A 1 105 ? 10.810 -9.084 -16.897 1.00 94.75 105 ALA A CA 1
ATOM 838 C C . ALA A 1 105 ? 12.344 -9.063 -16.986 1.00 94.75 105 ALA A C 1
ATOM 840 O O . ALA A 1 105 ? 12.939 -9.906 -17.656 1.00 94.75 105 ALA A O 1
ATOM 841 N N . TYR A 1 106 ? 13.002 -8.164 -16.249 1.00 94.81 106 TYR A N 1
ATOM 842 C CA . TYR A 1 106 ? 14.464 -8.097 -16.200 1.00 94.81 106 TYR A CA 1
ATOM 843 C C . TYR A 1 106 ? 15.087 -9.399 -15.678 1.00 94.81 106 TYR A C 1
ATOM 845 O O . TYR A 1 106 ? 16.065 -9.900 -16.230 1.00 94.81 106 TYR A O 1
ATOM 853 N N . ARG A 1 107 ? 14.497 -9.992 -14.634 1.00 94.44 107 ARG A N 1
ATOM 854 C CA . ARG A 1 107 ? 14.940 -11.276 -14.072 1.00 94.44 107 ARG A CA 1
ATOM 855 C C . ARG A 1 107 ? 14.772 -12.436 -15.044 1.00 94.44 107 ARG A C 1
ATOM 857 O O . ARG A 1 107 ? 15.559 -13.375 -14.979 1.00 94.44 107 ARG A O 1
ATOM 864 N N . GLN A 1 108 ? 13.750 -12.394 -15.889 1.00 93.00 108 GLN A N 1
ATOM 865 C CA . GLN A 1 108 ? 13.527 -13.414 -16.903 1.00 93.00 108 GLN A CA 1
ATOM 866 C C . GLN A 1 108 ? 14.557 -13.301 -18.030 1.00 93.00 108 GLN A C 1
ATOM 868 O O . GLN A 1 108 ? 15.224 -14.286 -18.325 1.00 93.00 108 GLN A O 1
ATOM 873 N N . LEU A 1 109 ? 14.803 -12.088 -18.528 1.00 92.75 109 LEU A N 1
ATOM 874 C CA . LEU A 1 109 ? 15.847 -11.825 -19.525 1.00 92.75 109 LEU A CA 1
ATOM 875 C C . LEU A 1 109 ? 17.246 -12.224 -19.029 1.00 92.75 109 LEU A C 1
ATOM 877 O O . LEU A 1 109 ? 18.017 -12.821 -19.768 1.00 92.75 109 LEU A O 1
ATOM 881 N N . MET A 1 110 ? 17.564 -11.959 -17.758 1.00 86.12 110 MET A N 1
ATOM 882 C CA . MET A 1 110 ? 18.856 -12.323 -17.152 1.00 86.12 110 MET A CA 1
ATOM 883 C C . MET A 1 110 ? 19.027 -13.822 -16.873 1.00 86.12 110 MET A C 1
ATOM 885 O O . MET A 1 110 ? 20.126 -14.252 -16.544 1.00 86.12 110 MET A O 1
ATOM 889 N N . ARG A 1 111 ? 17.958 -14.622 -16.942 1.00 80.81 111 ARG A N 1
ATOM 890 C CA . ARG A 1 111 ? 18.051 -16.091 -16.877 1.00 80.81 111 ARG A CA 1
ATOM 891 C C . ARG A 1 111 ? 18.266 -16.723 -18.250 1.00 80.81 111 ARG A C 1
ATOM 893 O O . ARG A 1 111 ? 18.672 -17.877 -18.310 1.00 80.81 111 ARG A O 1
ATOM 900 N N . GLU A 1 112 ? 17.934 -15.995 -19.311 1.00 71.50 112 GLU A N 1
ATOM 901 C CA . GLU A 1 112 ? 18.017 -16.440 -20.705 1.00 71.50 112 GLU A CA 1
ATOM 902 C C . GLU A 1 112 ? 19.320 -15.988 -21.397 1.00 71.50 112 GLU A C 1
ATOM 904 O O . GLU A 1 112 ? 19.606 -16.451 -22.501 1.00 71.50 112 GLU A O 1
ATOM 909 N N . ALA A 1 113 ? 20.099 -15.110 -20.752 1.00 57.12 113 ALA A N 1
ATOM 910 C CA . ALA A 1 113 ? 21.411 -14.618 -21.185 1.00 57.12 113 ALA A CA 1
ATOM 911 C C . ALA A 1 113 ? 22.563 -15.418 -20.559 1.00 57.12 113 ALA A C 1
ATOM 913 O O . ALA A 1 113 ? 23.575 -15.621 -21.268 1.00 57.12 113 ALA A O 1
#

Solvent-accessible surface area (backbone atoms only — not comparable to full-atom values): 7044 Å² total; per-residue (Å²): 138,80,81,85,78,86,83,82,80,93,80,90,70,88,82,91,83,69,80,72,64,52,60,59,52,50,51,54,54,51,53,52,50,54,54,52,52,57,52,52,55,55,50,55,45,52,52,52,54,49,51,53,51,53,44,45,75,71,69,58,47,67,92,83,43,73,44,76,37,67,24,76,68,33,59,54,47,69,74,70,48,93,74,59,72,87,34,42,47,68,38,87,48,62,53,51,67,59,56,50,50,53,52,53,51,50,54,50,54,67,71,76,106

Secondary structure (DSSP, 8-state):
------------S---S-TTHHHHHHHHHHHHHHHHHHHHHHHHHHHHHHHHHHHHHTT--TTT-PEEEESTTHHHHHHH----TTTEEEE--TTHHHHHHHHHHHHHHHHH-

Nearest PDB structures (foldseek):
  3hxk-assembly1_A  TM=3.263E-01  e=3.830E+00  Lactococcus lactis subsp. lactis

Organism: NCBI:txid411471

pLDDT: mean 71.25, std 19.31, range [32.56, 95.19]

Mean predicted aligned error: 14.69 Å